Protein AF-A0A7K3YD30-F1 (afdb_monomer)

Foldseek 3Di:
DECAPPQDDDPVVLVVLLVVLQVCVVVVHADAYFQAAPNNVVVNVVVVSCVSNPVLRYFHRDPDPCPRVVSNVVSRVD

pLDDT: mean 89.68, std 7.3, range [63.72, 97.19]

Solvent-accessible surface area (backbone atoms only — not comparable to full-atom value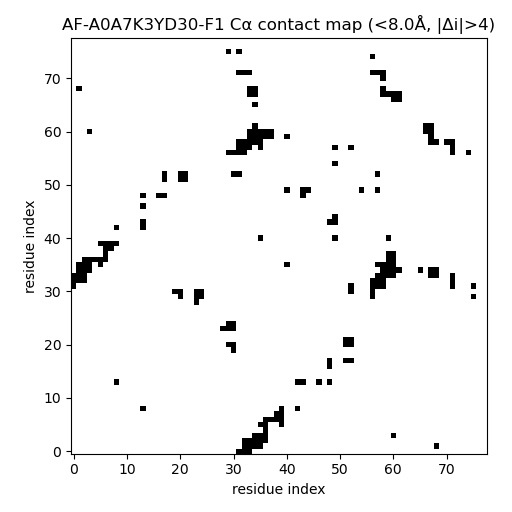s): 4322 Å² total; per-residue (Å²): 88,79,33,69,91,45,56,77,66,54,71,67,55,54,54,48,53,42,56,48,24,52,54,34,45,76,68,79,42,85,50,50,40,13,19,34,30,71,58,31,50,51,54,29,51,77,71,51,36,39,74,65,44,33,64,93,33,57,28,54,50,56,96,53,84,60,53,24,45,54,53,46,54,57,60,72,76,107

Secondary structure (DSSP, 8-state):
-B-TT-----HHHHHHHHHHHHHHHHTT----EEEE-HHHHHHHHHTTHHHHH-GGGEEE--SSTTHHHHHHHHHHT-

Structure (mmCIF, N/CA/C/O backbone):
data_AF-A0A7K3YD30-F1
#
_entry.id   AF-A0A7K3YD30-F1
#
loop_
_atom_site.group_PDB
_atom_site.id
_atom_site.type_symbol
_atom_site.label_atom_id
_atom_site.label_alt_id
_atom_site.label_comp_id
_atom_site.label_asym_id
_atom_site.label_entity_id
_atom_site.label_seq_id
_atom_site.pdbx_PDB_ins_code
_atom_site.Cartn_x
_atom_site.Cartn_y
_atom_site.Cartn_z
_atom_site.occupancy
_atom_site.B_iso_or_equiv
_atom_site.auth_seq_id
_atom_site.auth_comp_id
_atom_site.auth_asym_id
_atom_site.auth_atom_id
_atom_site.pdbx_PDB_model_num
ATOM 1 N N . LEU A 1 1 ? -3.139 6.044 0.838 1.00 83.25 1 LEU A N 1
ATOM 2 C CA . LEU A 1 1 ? -2.035 6.856 0.263 1.00 83.25 1 LEU A CA 1
ATOM 3 C C . LEU A 1 1 ? -1.610 6.211 -1.051 1.00 83.25 1 LEU A C 1
ATOM 5 O O . LEU A 1 1 ? -1.419 5.003 -1.039 1.00 83.25 1 LEU A O 1
ATOM 9 N N . ALA A 1 2 ? -1.508 6.967 -2.149 1.00 86.94 2 ALA A N 1
ATOM 10 C CA . ALA A 1 2 ? -1.020 6.457 -3.436 1.00 86.94 2 ALA A CA 1
ATOM 11 C C . ALA A 1 2 ? 0.494 6.695 -3.564 1.00 86.94 2 ALA A C 1
ATOM 13 O O . ALA A 1 2 ? 0.953 7.799 -3.271 1.00 86.94 2 ALA A O 1
ATOM 14 N N . LEU A 1 3 ? 1.257 5.673 -3.962 1.00 84.69 3 LEU A N 1
ATOM 15 C CA . LEU A 1 3 ? 2.729 5.670 -3.925 1.00 84.69 3 LEU A CA 1
ATOM 16 C C . LEU A 1 3 ? 3.395 5.495 -5.301 1.00 84.69 3 LEU A C 1
ATOM 18 O O . LEU A 1 3 ? 4.598 5.246 -5.375 1.00 84.69 3 LEU A O 1
ATOM 22 N N . ARG A 1 4 ? 2.648 5.667 -6.398 1.00 84.50 4 ARG A N 1
ATOM 23 C CA . ARG A 1 4 ? 3.192 5.541 -7.758 1.00 84.50 4 ARG A CA 1
ATOM 24 C C . ARG A 1 4 ? 4.422 6.436 -7.944 1.00 84.50 4 ARG A C 1
ATOM 26 O O . ARG A 1 4 ? 4.399 7.610 -7.581 1.00 84.50 4 ARG A O 1
ATOM 33 N N . GLY A 1 5 ? 5.480 5.885 -8.539 1.00 82.06 5 GLY A N 1
ATOM 34 C CA . GLY A 1 5 ? 6.736 6.603 -8.788 1.00 82.06 5 GLY A CA 1
ATOM 35 C C . GLY A 1 5 ? 7.654 6.725 -7.567 1.00 82.06 5 GLY A C 1
ATOM 36 O O . GLY A 1 5 ? 8.720 7.322 -7.674 1.00 82.06 5 GLY A O 1
ATOM 37 N N . GLN A 1 6 ? 7.281 6.155 -6.417 1.00 77.88 6 GLN A N 1
ATOM 38 C CA . GLN A 1 6 ? 8.164 6.010 -5.257 1.00 77.88 6 GLN A CA 1
ATOM 39 C C . GLN A 1 6 ? 8.887 4.657 -5.337 1.00 77.88 6 GLN A C 1
ATOM 41 O O . GLN A 1 6 ? 8.443 3.679 -4.743 1.00 77.88 6 GLN A O 1
ATOM 46 N N . VAL A 1 7 ? 9.970 4.597 -6.117 1.00 64.50 7 VAL A N 1
ATOM 47 C CA . VAL A 1 7 ? 10.691 3.342 -6.427 1.00 64.50 7 VAL A CA 1
ATOM 48 C C . VAL A 1 7 ? 11.752 3.015 -5.367 1.00 64.50 7 VAL A C 1
ATOM 50 O O . VAL A 1 7 ? 11.913 1.863 -4.976 1.00 64.50 7 VAL A O 1
ATOM 53 N N . GLU A 1 8 ? 12.414 4.039 -4.820 1.00 63.72 8 GLU A N 1
ATOM 54 C CA . GLU A 1 8 ? 13.372 3.906 -3.719 1.00 63.72 8 GLU A CA 1
ATOM 55 C C . GLU A 1 8 ? 12.924 4.751 -2.526 1.00 63.72 8 GLU A C 1
ATOM 57 O O . GLU A 1 8 ? 13.156 5.959 -2.447 1.00 63.72 8 GLU A O 1
ATOM 62 N N . ALA A 1 9 ? 12.258 4.117 -1.564 1.00 65.31 9 ALA A N 1
ATOM 63 C CA . ALA A 1 9 ? 12.033 4.753 -0.278 1.00 65.31 9 ALA A CA 1
ATOM 64 C C . ALA A 1 9 ? 13.296 4.637 0.569 1.00 65.31 9 ALA A C 1
ATOM 66 O O . ALA A 1 9 ? 13.628 3.562 1.070 1.00 65.31 9 ALA A O 1
ATOM 67 N N . GLY A 1 10 ? 13.954 5.769 0.815 1.00 70.69 10 GLY A N 1
ATOM 68 C CA . GLY A 1 10 ? 14.914 5.856 1.909 1.00 70.69 10 GLY A CA 1
ATOM 69 C C . GLY A 1 10 ? 14.275 5.396 3.228 1.00 70.69 10 GLY A C 1
ATOM 70 O O . GLY A 1 10 ? 13.064 5.530 3.441 1.00 70.69 10 GLY A O 1
ATOM 71 N N . THR A 1 11 ? 15.092 4.885 4.149 1.00 76.88 11 THR A N 1
ATOM 72 C CA . THR A 1 11 ? 14.649 4.317 5.440 1.00 76.88 11 THR A CA 1
ATOM 73 C C . THR A 1 11 ? 13.718 5.243 6.239 1.00 76.88 11 THR A C 1
ATOM 75 O O . THR A 1 11 ? 12.854 4.768 6.976 1.00 76.88 11 THR A O 1
ATOM 78 N N . GLY A 1 12 ? 13.836 6.564 6.062 1.00 84.00 12 GLY A N 1
ATOM 79 C CA . GLY A 1 12 ? 12.948 7.560 6.663 1.00 84.00 12 GLY A CA 1
ATOM 80 C C . GLY A 1 12 ? 11.484 7.454 6.218 1.00 84.00 12 GLY A C 1
ATOM 81 O O . GLY A 1 12 ? 10.592 7.528 7.066 1.00 84.00 12 GLY A O 1
ATOM 82 N N . LEU A 1 13 ? 11.218 7.231 4.925 1.00 84.75 13 LEU A N 1
ATOM 83 C CA . LEU A 1 13 ? 9.855 7.055 4.409 1.00 84.75 13 LEU A CA 1
ATOM 84 C C . LEU A 1 13 ? 9.245 5.758 4.956 1.00 84.75 13 LEU A C 1
ATOM 86 O O . LEU A 1 13 ? 8.137 5.791 5.487 1.00 84.75 13 LEU A O 1
ATOM 90 N N . LEU A 1 14 ? 9.994 4.652 4.943 1.00 87.19 14 LEU A N 1
ATOM 91 C CA . LEU A 1 14 ? 9.540 3.371 5.505 1.00 87.19 14 LEU A CA 1
ATOM 92 C C . LEU A 1 14 ? 9.158 3.504 6.990 1.00 87.19 14 LEU A C 1
ATOM 94 O O . LEU A 1 14 ? 8.059 3.116 7.389 1.00 87.19 14 LEU A O 1
ATOM 98 N N . ARG A 1 15 ? 10.017 4.141 7.800 1.00 87.62 15 ARG A N 1
ATOM 99 C CA . ARG A 1 15 ? 9.739 4.407 9.225 1.00 87.62 15 ARG A CA 1
ATOM 100 C C . ARG A 1 15 ? 8.546 5.337 9.429 1.00 87.62 15 ARG A C 1
ATOM 102 O O . ARG A 1 15 ? 7.823 5.210 10.418 1.00 87.62 15 ARG A O 1
ATOM 109 N N . MET A 1 16 ? 8.338 6.299 8.532 1.00 90.19 16 MET A N 1
ATOM 110 C CA . MET A 1 16 ? 7.178 7.186 8.588 1.00 90.19 16 MET A CA 1
ATOM 111 C C . MET A 1 16 ? 5.880 6.418 8.336 1.00 90.19 16 MET A C 1
ATOM 113 O O . MET A 1 16 ? 4.951 6.558 9.133 1.00 90.19 16 MET A O 1
ATOM 117 N N . LEU A 1 17 ? 5.840 5.580 7.296 1.00 90.38 17 LEU A N 1
ATOM 118 C CA . LEU A 1 17 ? 4.677 4.753 6.962 1.00 90.38 17 LEU A CA 1
ATOM 119 C C . LEU A 1 17 ? 4.334 3.794 8.102 1.00 90.38 17 LEU A C 1
ATOM 121 O O . LEU A 1 17 ? 3.175 3.705 8.502 1.00 90.38 17 LEU A O 1
ATOM 125 N N . GLU A 1 18 ? 5.343 3.153 8.690 1.00 90.50 18 GLU A N 1
ATOM 126 C CA . GLU A 1 18 ? 5.163 2.285 9.853 1.00 90.50 18 GLU A CA 1
ATOM 127 C C . GLU A 1 18 ? 4.555 3.042 11.045 1.00 90.50 18 GLU A C 1
ATOM 129 O O . GLU A 1 18 ? 3.556 2.613 11.632 1.00 90.50 18 GLU A O 1
ATOM 134 N N . ARG A 1 19 ? 5.127 4.203 11.395 1.00 91.56 19 ARG A N 1
ATOM 135 C CA . ARG A 1 19 ? 4.633 5.0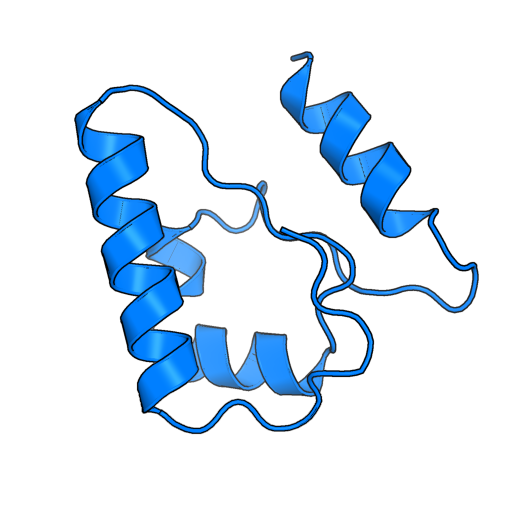36 12.500 1.00 91.56 19 ARG A CA 1
ATOM 136 C C . ARG A 1 19 ? 3.182 5.456 12.274 1.00 91.56 19 ARG A C 1
ATOM 138 O O . ARG A 1 19 ? 2.388 5.446 13.216 1.00 91.56 19 ARG A O 1
ATOM 145 N N . TYR A 1 20 ? 2.836 5.818 11.041 1.00 92.62 20 TYR A N 1
ATOM 146 C CA . TYR A 1 20 ? 1.467 6.170 10.678 1.00 92.62 20 TYR A CA 1
ATOM 147 C C . TYR A 1 20 ? 0.522 4.980 10.805 1.00 92.62 20 TYR A C 1
ATOM 149 O O . TYR A 1 20 ? -0.520 5.117 11.444 1.00 92.62 20 TYR A O 1
ATOM 157 N N . ALA A 1 21 ? 0.900 3.811 10.286 1.00 92.44 21 ALA A N 1
ATOM 158 C CA . ALA A 1 21 ? 0.092 2.599 10.372 1.00 92.44 21 ALA A CA 1
ATOM 159 C C . ALA A 1 21 ? -0.243 2.243 11.830 1.00 92.44 21 ALA A C 1
ATOM 161 O O . ALA A 1 21 ? -1.405 2.005 12.164 1.00 92.44 21 ALA A O 1
ATOM 162 N N . ARG A 1 22 ? 0.748 2.319 12.731 1.00 92.88 22 ARG A N 1
ATOM 163 C CA . ARG A 1 22 ? 0.544 2.106 14.175 1.00 92.88 22 ARG A CA 1
ATOM 164 C C . ARG A 1 22 ? -0.436 3.110 14.777 1.00 92.88 22 ARG A C 1
ATOM 166 O O . ARG A 1 22 ? -1.330 2.715 15.520 1.00 92.88 22 ARG A O 1
ATOM 173 N N . ARG A 1 23 ? -0.288 4.399 14.456 1.00 94.56 23 ARG A N 1
ATOM 174 C CA . ARG A 1 23 ? -1.152 5.458 14.996 1.00 94.56 23 ARG A CA 1
ATOM 175 C C . ARG A 1 23 ? -2.595 5.304 14.528 1.00 94.56 23 ARG A C 1
ATOM 177 O O . ARG A 1 23 ? -3.508 5.394 15.338 1.00 94.56 23 ARG A O 1
ATOM 184 N N . VAL A 1 24 ? -2.797 5.046 13.241 1.00 92.38 24 VAL A N 1
ATOM 185 C CA . VAL A 1 24 ? -4.129 4.862 12.650 1.00 92.38 24 VAL A CA 1
ATOM 186 C C . VAL A 1 24 ? -4.811 3.629 13.258 1.00 92.38 24 VAL A C 1
ATOM 188 O O . VAL A 1 24 ? -5.957 3.721 13.700 1.00 92.38 24 VAL A O 1
ATOM 191 N N . ARG A 1 25 ? -4.077 2.519 13.412 1.00 90.50 25 ARG A N 1
ATOM 192 C CA . ARG A 1 25 ? -4.574 1.302 14.072 1.00 90.50 25 ARG A CA 1
ATOM 193 C C . ARG A 1 25 ? -4.941 1.523 15.541 1.00 90.50 25 ARG A C 1
ATOM 195 O O . ARG A 1 25 ? -5.951 0.992 15.991 1.00 90.50 25 ARG A O 1
ATOM 202 N N . ALA A 1 26 ? -4.167 2.319 16.281 1.00 93.25 26 ALA A N 1
ATOM 203 C CA . ALA A 1 26 ? -4.466 2.650 17.679 1.00 93.25 26 ALA A CA 1
ATOM 204 C C . ALA A 1 26 ? -5.803 3.397 17.851 1.00 93.25 26 ALA A C 1
ATOM 206 O O . ALA A 1 26 ? -6.400 3.345 18.921 1.00 93.25 26 ALA A O 1
ATOM 207 N N . HIS A 1 27 ? -6.295 4.046 16.792 1.00 94.19 27 HIS A N 1
ATOM 208 C CA . HIS A 1 27 ? -7.601 4.705 16.753 1.00 94.19 27 HIS A CA 1
ATOM 209 C C . HIS A 1 27 ? -8.680 3.867 16.041 1.00 94.19 27 HIS A C 1
ATOM 211 O O . HIS A 1 27 ? -9.693 4.412 15.610 1.00 94.19 27 HIS A O 1
ATOM 217 N N . GLY A 1 28 ? -8.466 2.557 15.867 1.00 90.25 28 GLY A N 1
ATOM 218 C CA . GLY A 1 28 ? -9.434 1.656 15.226 1.00 90.25 28 GLY A CA 1
ATOM 219 C C . GLY A 1 28 ? -9.641 1.913 13.731 1.00 90.25 28 GLY A C 1
ATOM 220 O O . GLY A 1 28 ? -10.601 1.424 13.145 1.00 90.25 28 GLY A O 1
ATOM 221 N N . SER A 1 29 ? -8.759 2.694 13.107 1.00 91.75 29 SER A N 1
ATOM 222 C CA . SER A 1 29 ? -8.826 3.031 11.687 1.00 91.75 29 SER A CA 1
ATOM 223 C C . SER A 1 29 ? -7.897 2.132 10.864 1.00 91.75 29 SER A C 1
ATOM 225 O O . SER A 1 29 ? -6.959 1.529 11.392 1.00 91.75 29 SER A O 1
ATOM 227 N N . ARG A 1 30 ? -8.127 2.064 9.547 1.00 91.44 30 ARG A N 1
ATOM 228 C CA . ARG A 1 30 ? -7.276 1.320 8.604 1.00 91.44 30 ARG A CA 1
ATOM 229 C C . ARG A 1 30 ? -6.356 2.256 7.835 1.00 91.44 30 ARG A C 1
ATOM 231 O O . ARG A 1 30 ? -6.772 3.325 7.395 1.00 91.44 30 ARG A O 1
ATOM 238 N N . PHE A 1 31 ? -5.110 1.833 7.649 1.00 95.19 31 PHE A N 1
ATOM 239 C CA . PHE A 1 31 ? -4.141 2.530 6.814 1.00 95.19 31 PHE A CA 1
ATOM 240 C C . PHE A 1 31 ? -3.887 1.711 5.552 1.00 95.19 31 PHE A C 1
ATOM 242 O O . PHE A 1 31 ? -3.305 0.637 5.635 1.00 95.19 31 PHE A O 1
ATOM 249 N N . ILE A 1 32 ? -4.343 2.218 4.404 1.00 95.81 32 ILE A N 1
ATOM 250 C CA . ILE A 1 32 ? -4.277 1.517 3.118 1.00 95.81 32 ILE A CA 1
ATOM 251 C C . ILE A 1 32 ? -3.285 2.220 2.187 1.00 95.81 32 ILE A C 1
ATOM 253 O O . ILE A 1 32 ? -3.342 3.446 1.986 1.00 95.81 32 ILE A O 1
ATOM 257 N N . LEU A 1 33 ? -2.377 1.433 1.615 1.00 95.44 33 LEU A N 1
ATOM 258 C CA . LEU A 1 33 ? -1.423 1.849 0.597 1.00 95.44 33 LEU A CA 1
ATOM 259 C C . LEU A 1 33 ? -1.877 1.336 -0.765 1.00 95.44 33 LEU A C 1
ATOM 261 O O . LEU A 1 33 ? -2.147 0.153 -0.921 1.00 95.44 33 LEU A O 1
ATOM 265 N N . ALA A 1 34 ? -1.931 2.228 -1.744 1.00 96.75 34 ALA A N 1
ATOM 266 C CA . ALA A 1 34 ? -2.233 1.896 -3.127 1.00 96.75 34 ALA A CA 1
ATOM 267 C C . ALA A 1 34 ? -1.091 2.344 -4.030 1.00 96.75 34 ALA A C 1
ATOM 269 O O . ALA A 1 34 ? -0.297 3.212 -3.654 1.00 96.75 34 ALA A O 1
ATOM 270 N N . GLU A 1 35 ? -1.041 1.787 -5.234 1.00 95.38 35 GLU A N 1
ATOM 271 C CA . GLU A 1 35 ? -0.007 2.105 -6.215 1.00 95.38 35 GLU A CA 1
ATOM 272 C C . GLU A 1 35 ? 1.412 1.868 -5.679 1.00 95.38 35 GLU A C 1
ATOM 274 O O . GLU A 1 35 ? 2.329 2.644 -5.948 1.00 95.38 35 GLU A O 1
ATOM 279 N N . VAL A 1 36 ? 1.594 0.824 -4.869 1.00 94.31 36 VAL A N 1
ATOM 280 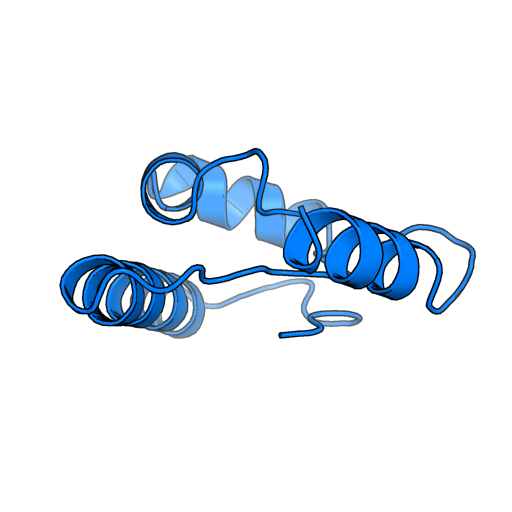C CA . VAL A 1 36 ? 2.895 0.509 -4.273 1.00 94.31 36 VAL A CA 1
ATOM 281 C C . VAL A 1 36 ? 3.810 -0.098 -5.327 1.00 94.31 36 VAL A C 1
ATOM 283 O O . VAL A 1 36 ? 3.476 -1.116 -5.929 1.00 94.31 36 VAL A O 1
ATOM 286 N N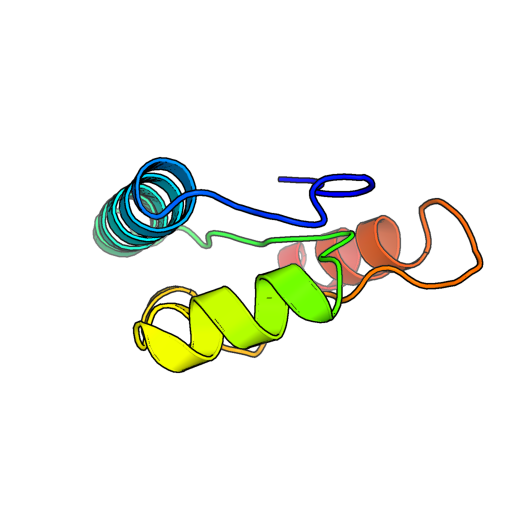 . ASP A 1 37 ? 4.969 0.516 -5.543 1.00 91.75 37 ASP A N 1
ATOM 287 C CA . ASP A 1 37 ? 6.002 -0.049 -6.407 1.00 91.75 37 ASP A CA 1
ATOM 288 C C . ASP A 1 37 ? 6.542 -1.379 -5.827 1.00 91.75 37 ASP A C 1
ATOM 290 O O . ASP A 1 37 ? 6.721 -1.480 -4.607 1.00 91.75 37 ASP A O 1
ATOM 294 N N . PRO A 1 38 ? 6.826 -2.411 -6.644 1.00 89.44 38 PRO A N 1
ATOM 295 C CA . PRO A 1 38 ? 7.390 -3.669 -6.153 1.00 89.44 38 PRO A CA 1
ATOM 296 C C . PRO A 1 38 ? 8.702 -3.513 -5.365 1.00 89.44 38 PRO A C 1
ATOM 298 O O . PRO A 1 38 ? 8.907 -4.225 -4.378 1.00 89.44 38 PRO A O 1
ATOM 301 N N . GLY A 1 39 ? 9.572 -2.571 -5.743 1.00 88.25 39 GLY A N 1
ATOM 302 C CA . GLY A 1 39 ? 10.804 -2.263 -5.011 1.00 88.25 39 GLY A CA 1
ATOM 303 C C . GLY A 1 39 ? 10.516 -1.676 -3.629 1.00 88.25 39 GLY A C 1
ATOM 304 O O . GLY A 1 39 ? 11.115 -2.080 -2.627 1.00 88.25 39 GLY A O 1
ATOM 305 N N . LEU A 1 40 ? 9.509 -0.805 -3.541 1.00 88.81 40 LEU A N 1
ATOM 306 C CA . LEU A 1 40 ? 9.022 -0.276 -2.269 1.00 88.81 40 LEU A CA 1
ATOM 307 C C . LEU A 1 40 ? 8.409 -1.370 -1.384 1.00 88.81 40 LEU A C 1
ATOM 309 O O . LEU A 1 40 ? 8.650 -1.392 -0.175 1.00 88.81 40 LEU A O 1
ATOM 313 N N . LEU A 1 41 ? 7.655 -2.302 -1.972 1.00 91.81 41 LEU A N 1
ATOM 314 C CA . LEU A 1 41 ? 7.108 -3.452 -1.252 1.00 91.81 41 LEU A CA 1
ATOM 315 C C . LEU A 1 41 ? 8.221 -4.325 -0.661 1.00 91.81 41 LEU A C 1
ATOM 317 O O . LEU A 1 41 ? 8.129 -4.716 0.504 1.00 91.81 41 LEU A O 1
ATOM 321 N N . ALA A 1 42 ? 9.285 -4.590 -1.422 1.00 90.12 42 ALA A N 1
ATOM 322 C CA . ALA A 1 42 ? 10.445 -5.324 -0.923 1.00 90.12 42 ALA A CA 1
ATOM 323 C C . ALA A 1 42 ? 11.104 -4.601 0.266 1.00 90.12 42 ALA A C 1
ATOM 325 O O . ALA A 1 42 ? 11.395 -5.229 1.286 1.00 90.12 42 ALA A O 1
ATOM 326 N N . GLY A 1 43 ? 11.252 -3.273 0.188 1.00 89.25 43 GLY A N 1
ATOM 327 C CA . GLY A 1 43 ? 11.754 -2.451 1.293 1.00 89.25 43 GLY A CA 1
ATOM 328 C C . GLY A 1 43 ? 10.874 -2.515 2.548 1.00 89.25 43 GLY A C 1
ATOM 329 O O . GLY A 1 43 ? 11.385 -2.674 3.656 1.00 89.25 43 GLY A O 1
ATOM 330 N N . LEU A 1 44 ? 9.548 -2.454 2.389 1.00 89.94 44 LEU A N 1
ATOM 331 C CA . LEU A 1 44 ? 8.592 -2.625 3.492 1.00 89.94 44 LEU A CA 1
ATOM 332 C C . LEU A 1 44 ? 8.651 -4.036 4.094 1.00 89.94 44 LEU A C 1
ATOM 334 O O . LEU A 1 44 ? 8.492 -4.198 5.305 1.00 89.94 44 LEU A O 1
ATOM 338 N N . GLY A 1 45 ? 8.865 -5.056 3.262 1.00 90.56 45 GLY A N 1
ATOM 339 C CA . GLY A 1 45 ? 9.036 -6.437 3.707 1.00 90.56 45 GLY A CA 1
ATOM 340 C C . GLY A 1 45 ? 10.299 -6.606 4.547 1.00 90.56 45 GLY A C 1
ATOM 341 O O . GLY A 1 45 ? 10.239 -7.174 5.635 1.00 90.56 45 GLY A O 1
ATOM 342 N N . GLY A 1 46 ? 11.416 -6.030 4.096 1.00 88.50 46 GLY A N 1
ATOM 343 C CA . GLY A 1 46 ? 12.699 -6.077 4.803 1.00 88.50 46 GLY A CA 1
ATOM 344 C C . GLY A 1 46 ? 12.686 -5.417 6.187 1.00 88.50 46 GLY A C 1
ATOM 345 O O . GLY A 1 46 ? 13.474 -5.799 7.048 1.00 88.50 46 GLY A O 1
ATOM 346 N N . THR A 1 47 ? 11.782 -4.464 6.436 1.00 84.44 47 THR A N 1
ATOM 347 C CA . THR A 1 47 ? 11.618 -3.818 7.753 1.00 84.44 47 THR A CA 1
ATOM 348 C C . THR A 1 47 ? 10.532 -4.454 8.626 1.00 84.44 47 THR A C 1
ATOM 350 O O . THR A 1 47 ? 10.362 -4.049 9.775 1.00 84.44 47 THR A O 1
ATOM 353 N N . GLY A 1 48 ? 9.765 -5.417 8.102 1.00 87.31 48 GLY A N 1
ATOM 354 C CA . GLY A 1 48 ? 8.577 -5.967 8.767 1.00 87.31 48 GLY A CA 1
ATOM 355 C C . GLY A 1 48 ? 7.357 -5.033 8.751 1.00 87.31 48 GLY A C 1
ATOM 356 O O . GLY A 1 48 ? 6.325 -5.348 9.351 1.00 87.31 48 GLY A O 1
ATOM 357 N N . ALA A 1 49 ? 7.433 -3.896 8.051 1.00 88.56 49 ALA A N 1
ATOM 358 C CA . ALA A 1 49 ? 6.352 -2.915 7.975 1.00 88.56 49 ALA A CA 1
ATOM 359 C C . ALA A 1 49 ? 5.091 -3.466 7.292 1.00 88.56 49 ALA A C 1
ATOM 361 O O . ALA A 1 49 ? 3.984 -3.045 7.632 1.00 88.56 49 ALA A O 1
ATOM 362 N N . THR A 1 50 ? 5.231 -4.438 6.387 1.00 93.06 50 THR A N 1
ATOM 363 C CA . THR A 1 50 ? 4.091 -5.123 5.751 1.00 93.06 50 THR A CA 1
ATOM 364 C C . THR A 1 50 ? 3.151 -5.759 6.777 1.00 93.06 50 THR A C 1
ATOM 366 O O . THR A 1 50 ? 1.938 -5.621 6.653 1.00 93.06 50 THR A O 1
ATOM 369 N N . GLY A 1 51 ? 3.678 -6.375 7.840 1.00 91.69 51 GLY A N 1
ATOM 370 C CA . GLY A 1 51 ? 2.863 -6.960 8.912 1.00 91.69 51 GLY A CA 1
ATOM 371 C C . GLY A 1 51 ? 2.178 -5.918 9.802 1.00 91.69 51 GLY A C 1
ATOM 372 O O . GLY A 1 51 ? 1.121 -6.172 10.372 1.00 91.69 51 GLY A O 1
ATOM 373 N N . ILE A 1 52 ? 2.755 -4.720 9.905 1.00 91.81 52 ILE A N 1
ATOM 374 C CA . ILE A 1 52 ? 2.201 -3.617 10.702 1.00 91.81 52 ILE A CA 1
ATOM 375 C C . ILE A 1 52 ? 1.060 -2.924 9.953 1.00 91.81 52 ILE A C 1
ATOM 377 O O . ILE A 1 52 ? 0.045 -2.588 10.566 1.00 91.81 52 ILE A O 1
ATOM 381 N N . ILE A 1 53 ? 1.229 -2.722 8.644 1.00 93.06 53 ILE A N 1
ATOM 382 C CA . ILE A 1 53 ? 0.214 -2.164 7.735 1.00 93.06 53 ILE A CA 1
ATOM 383 C C . ILE A 1 53 ? -0.896 -3.192 7.449 1.00 93.06 53 ILE A C 1
ATOM 385 O O . ILE A 1 53 ? -2.036 -2.803 7.201 1.00 93.06 53 ILE A O 1
ATOM 389 N N . ALA A 1 54 ? -0.571 -4.478 7.601 1.00 93.12 54 ALA A N 1
ATOM 390 C CA . ALA A 1 54 ? -1.326 -5.651 7.179 1.00 93.12 54 ALA A CA 1
ATOM 391 C C . ALA A 1 54 ? -1.272 -5.849 5.645 1.00 93.12 54 ALA A C 1
ATOM 393 O O . ALA A 1 54 ? -1.573 -4.909 4.902 1.00 93.12 54 ALA A O 1
ATOM 394 N N . PRO A 1 55 ? -0.864 -7.034 5.145 1.00 93.56 55 PRO A N 1
ATOM 395 C CA . PRO A 1 55 ? -0.706 -7.282 3.709 1.00 93.56 55 PRO A CA 1
ATOM 396 C C . PRO A 1 55 ? -1.962 -6.993 2.880 1.00 93.56 55 PRO A C 1
ATOM 398 O O . PRO A 1 55 ? -1.859 -6.494 1.764 1.00 93.56 55 PRO A O 1
ATOM 401 N N . GLU A 1 56 ? -3.145 -7.241 3.437 1.00 94.19 56 GLU A N 1
ATOM 402 C CA . GLU A 1 56 ? -4.442 -6.982 2.806 1.00 94.19 56 GLU A CA 1
ATOM 403 C C . GLU A 1 56 ? -4.738 -5.492 2.566 1.00 94.19 56 GLU A C 1
ATOM 405 O O . GLU A 1 56 ? -5.637 -5.158 1.797 1.00 94.19 56 GLU A O 1
ATOM 410 N N . ASN A 1 57 ? -3.979 -4.591 3.196 1.00 95.69 57 ASN A N 1
ATOM 411 C CA . ASN A 1 57 ? -4.089 -3.144 3.022 1.00 95.69 57 ASN A CA 1
ATOM 412 C C . ASN A 1 57 ? -3.037 -2.584 2.046 1.00 95.69 57 ASN A C 1
ATOM 414 O O . ASN A 1 57 ? -2.869 -1.364 1.968 1.00 95.69 57 ASN A O 1
ATOM 418 N N . ILE A 1 58 ? -2.298 -3.441 1.335 1.00 96.19 58 ILE A N 1
ATOM 419 C CA . ILE A 1 58 ? -1.242 -3.040 0.402 1.00 96.19 58 ILE A CA 1
ATOM 420 C C . ILE A 1 58 ? -1.613 -3.477 -1.015 1.00 96.19 58 ILE A C 1
ATOM 422 O O . ILE A 1 58 ? -1.648 -4.662 -1.332 1.00 96.19 58 ILE A O 1
ATOM 426 N N . PHE A 1 59 ? -1.828 -2.496 -1.887 1.00 97.19 59 PHE A N 1
ATOM 427 C CA . PHE A 1 59 ? -2.188 -2.698 -3.284 1.00 97.19 59 PHE A CA 1
ATOM 428 C C . PHE A 1 59 ? -1.027 -2.244 -4.172 1.00 97.19 59 PHE A C 1
ATOM 430 O O . PHE A 1 59 ? -0.625 -1.077 -4.162 1.00 97.19 59 PHE A O 1
ATOM 437 N N . ILE A 1 60 ? -0.459 -3.188 -4.922 1.00 95.88 60 ILE A N 1
ATOM 438 C CA . ILE A 1 60 ? 0.696 -2.964 -5.803 1.00 95.88 60 ILE A CA 1
ATOM 439 C C . ILE A 1 60 ? 0.252 -2.150 -7.025 1.00 95.88 60 ILE A C 1
ATOM 441 O O . ILE A 1 60 ? -0.885 -2.281 -7.485 1.00 95.88 60 ILE A O 1
ATOM 445 N N . ALA A 1 61 ? 1.125 -1.278 -7.528 1.00 94.81 61 ALA A N 1
ATOM 446 C CA . ALA A 1 61 ? 0.898 -0.559 -8.775 1.00 94.81 61 ALA A CA 1
ATOM 447 C C . ALA A 1 61 ? 0.805 -1.538 -9.950 1.00 94.81 61 ALA A C 1
ATOM 449 O O . ALA A 1 61 ? 1.663 -2.403 -10.124 1.00 94.81 61 ALA A O 1
ATOM 450 N N . THR A 1 62 ? -0.210 -1.373 -10.790 1.00 93.81 62 THR A N 1
ATOM 451 C CA . THR A 1 62 ? -0.357 -2.142 -12.029 1.00 93.81 62 THR A CA 1
ATOM 452 C C . THR A 1 62 ? 0.014 -1.272 -13.238 1.00 93.81 62 THR A C 1
ATOM 454 O O . THR A 1 62 ? 0.220 -0.055 -13.095 1.00 93.81 62 THR A O 1
ATOM 457 N N . PRO A 1 63 ? 0.110 -1.844 -14.452 1.00 92.38 63 PRO A N 1
ATOM 458 C CA . PRO A 1 63 ? 0.278 -1.046 -15.665 1.00 92.38 63 PRO A CA 1
ATOM 459 C C . PRO A 1 63 ? -0.879 -0.063 -15.914 1.00 92.38 63 PRO A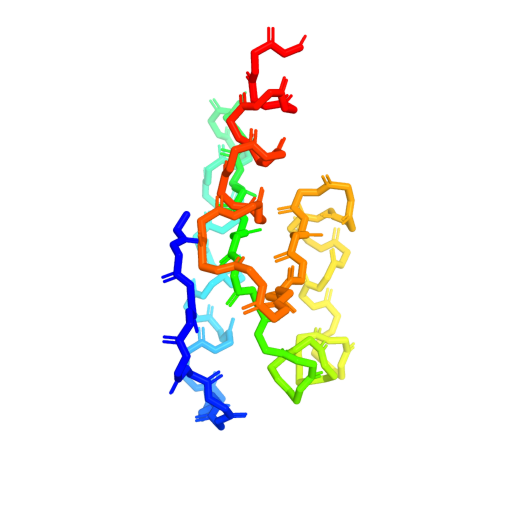 C 1
ATOM 461 O O . PRO A 1 63 ? -0.669 0.979 -16.532 1.00 92.38 63 PRO A O 1
ATOM 464 N N . VAL A 1 64 ? -2.085 -0.362 -15.419 1.00 94.31 64 VAL A N 1
ATOM 465 C CA . VAL A 1 64 ? -3.264 0.498 -15.568 1.00 94.31 64 VAL A CA 1
ATOM 466 C C . VAL A 1 64 ? -3.298 1.515 -14.429 1.00 94.31 64 VAL A C 1
ATOM 468 O O . VAL A 1 64 ? -3.501 1.178 -13.264 1.00 94.31 64 VAL A O 1
ATOM 471 N N . ILE A 1 65 ? -3.104 2.791 -14.761 1.00 89.50 65 ILE A N 1
ATOM 472 C CA . ILE A 1 65 ? -3.123 3.875 -13.771 1.00 89.50 65 ILE A CA 1
ATOM 473 C C . ILE A 1 65 ? -4.482 3.907 -13.064 1.00 89.50 65 ILE A C 1
ATOM 475 O O . ILE A 1 65 ? -5.526 3.977 -13.710 1.00 89.50 65 ILE A O 1
ATOM 479 N N . GLY A 1 66 ? -4.464 3.898 -11.731 1.00 92.31 66 GLY A N 1
ATOM 480 C CA . GLY A 1 66 ? -5.658 4.018 -10.902 1.00 92.31 66 GLY A CA 1
ATOM 481 C C . GLY A 1 66 ? -6.347 2.694 -10.579 1.00 92.31 66 GLY A C 1
ATOM 482 O O . GLY A 1 66 ? -7.123 2.665 -9.629 1.00 92.31 66 GLY A O 1
ATOM 483 N N . GLU A 1 67 ? -6.048 1.591 -11.272 1.00 95.88 67 GLU A N 1
ATOM 484 C CA . GLU A 1 67 ? -6.642 0.274 -10.982 1.00 95.88 67 GLU A CA 1
ATOM 485 C C . GLU A 1 67 ? -6.393 -0.138 -9.524 1.00 95.88 67 GLU A C 1
ATOM 487 O O . GLU A 1 67 ? -7.328 -0.416 -8.775 1.00 95.88 67 GLU A O 1
ATOM 492 N N . SER A 1 68 ? -5.137 -0.044 -9.084 1.00 96.44 68 SER A N 1
ATOM 493 C CA . SER A 1 68 ? -4.723 -0.302 -7.700 1.00 96.44 68 SER A CA 1
ATOM 494 C C . SER A 1 68 ? -5.464 0.580 -6.681 1.00 96.44 68 SER A C 1
ATOM 496 O O . SER A 1 68 ? -5.823 0.132 -5.591 1.00 96.44 68 SER A O 1
ATOM 498 N N . ILE A 1 69 ? -5.743 1.839 -7.040 1.00 95.44 69 ILE A N 1
ATOM 499 C CA . ILE A 1 69 ? -6.493 2.777 -6.191 1.00 95.44 69 ILE A CA 1
ATOM 500 C C . ILE A 1 69 ? -7.958 2.350 -6.079 1.00 95.44 69 ILE A C 1
ATOM 502 O O . ILE A 1 69 ? -8.513 2.369 -4.980 1.00 95.44 69 ILE A O 1
ATOM 506 N N . PHE A 1 70 ? -8.593 1.959 -7.185 1.00 96.38 70 PHE A N 1
ATOM 507 C CA . PHE A 1 70 ? -9.982 1.501 -7.167 1.00 96.38 70 PHE A CA 1
ATOM 508 C C . PHE A 1 70 ? -10.149 0.220 -6.347 1.00 96.38 70 PHE A C 1
ATOM 510 O O . PHE A 1 70 ? -11.102 0.123 -5.568 1.00 96.38 70 PHE A O 1
ATOM 517 N N . GLU A 1 71 ? -9.208 -0.720 -6.448 1.00 96.25 71 GLU A N 1
ATOM 518 C CA . GLU A 1 71 ? -9.181 -1.909 -5.588 1.00 96.25 71 GLU A CA 1
ATOM 519 C C . GLU A 1 71 ? -9.057 -1.537 -4.105 1.00 96.25 71 GLU A C 1
ATOM 521 O O . GLU A 1 71 ? -9.838 -2.014 -3.275 1.00 96.25 71 GLU A O 1
ATOM 526 N N . ALA A 1 72 ? -8.154 -0.611 -3.772 1.00 96.38 72 ALA A N 1
ATOM 527 C CA . ALA A 1 72 ? -7.980 -0.117 -2.410 1.00 96.38 72 ALA A CA 1
ATOM 528 C C . ALA A 1 72 ? -9.249 0.557 -1.853 1.00 96.38 72 ALA A C 1
ATOM 530 O O . ALA A 1 72 ? -9.631 0.308 -0.708 1.00 96.38 72 ALA A O 1
ATOM 531 N N . ILE A 1 73 ? -9.936 1.379 -2.655 1.00 95.25 73 ILE A N 1
ATOM 532 C CA . ILE A 1 73 ? -11.208 2.014 -2.269 1.00 95.25 73 ILE A CA 1
ATOM 533 C C . ILE A 1 73 ? -12.282 0.951 -2.019 1.00 95.25 73 ILE A C 1
ATOM 535 O O . ILE A 1 73 ? -12.997 1.018 -1.017 1.00 95.25 73 ILE A O 1
ATOM 539 N N . ARG A 1 74 ? -12.379 -0.058 -2.891 1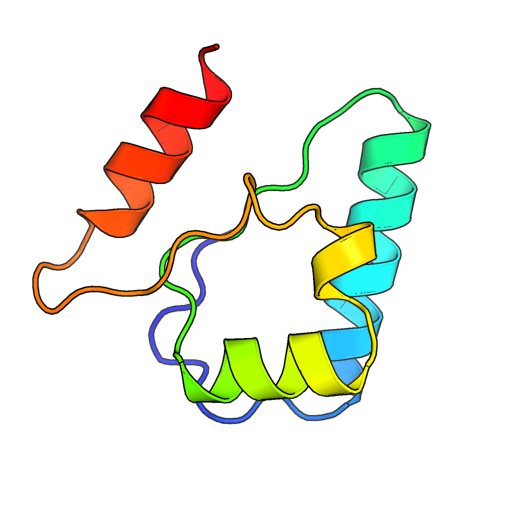.00 95.12 74 ARG A N 1
ATOM 540 C CA . ARG A 1 74 ? -13.346 -1.152 -2.732 1.00 95.12 74 ARG A CA 1
ATOM 541 C C . ARG A 1 74 ? -13.084 -1.956 -1.460 1.00 95.12 74 ARG A C 1
ATOM 543 O O . ARG A 1 74 ? -14.033 -2.334 -0.779 1.00 95.12 74 ARG A O 1
ATOM 550 N N . ALA A 1 75 ? -11.821 -2.208 -1.125 1.00 93.50 75 ALA A N 1
ATOM 551 C CA . ALA A 1 75 ? -11.447 -2.870 0.121 1.00 93.50 75 ALA A CA 1
ATOM 552 C C . ALA A 1 75 ? -11.750 -2.010 1.360 1.00 93.50 75 ALA A C 1
ATOM 554 O O . ALA A 1 75 ? -12.170 -2.545 2.382 1.00 93.50 75 A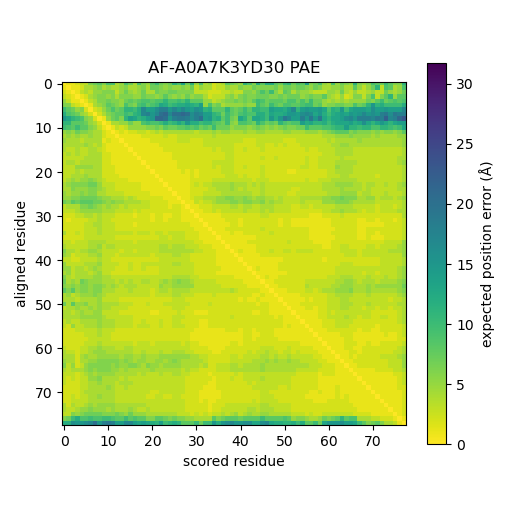LA A O 1
ATOM 555 N N . ALA A 1 76 ? -11.602 -0.685 1.262 1.00 90.88 76 ALA A N 1
ATOM 556 C CA . ALA A 1 76 ? -11.892 0.245 2.353 1.00 90.88 76 ALA A CA 1
ATOM 557 C C . ALA A 1 76 ? -13.389 0.355 2.696 1.00 90.88 76 ALA A C 1
ATOM 559 O O . ALA A 1 76 ? -13.724 0.742 3.814 1.00 90.88 76 ALA A O 1
ATOM 560 N N . GLY A 1 77 ? -14.277 0.043 1.747 1.00 84.62 77 GLY A N 1
ATOM 561 C CA . GLY A 1 77 ? -15.730 0.033 1.949 1.00 84.62 77 GLY A CA 1
ATOM 562 C C . GLY A 1 77 ? -16.290 -1.256 2.565 1.00 84.62 77 GLY A C 1
ATOM 563 O O . GLY A 1 77 ? -17.483 -1.305 2.851 1.00 84.62 77 GLY A O 1
ATOM 564 N N . LYS A 1 78 ? -15.456 -2.288 2.744 1.00 71.69 78 LYS A N 1
ATOM 565 C CA . LYS A 1 78 ? -15.799 -3.531 3.456 1.00 71.69 78 LYS A CA 1
ATOM 566 C C . LYS A 1 78 ? -15.506 -3.395 4.939 1.00 71.69 78 LYS A C 1
A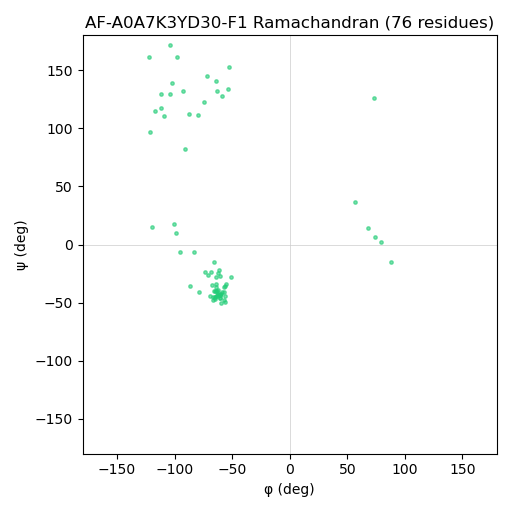TOM 568 O O . LYS A 1 78 ? -16.279 -3.937 5.747 1.00 71.69 78 LYS A O 1
#

Nearest PDB structures (foldseek):
  6ki2-assembly1_B  TM=8.390E-01  e=8.754E-02  Synechocystis sp. PCC 6803
  3oir-assembly1_A  TM=9.114E-01  e=4.242E-01  Wolinella succinogenes
  7lhv-assembly1_B  TM=9.201E-01  e=4.530E-01  Arabidopsis thaliana
  2ka5-assembly1_A  TM=7.644E-01  e=1.690E-01  Thermotoga maritima
  8tny-assembly1_A  TM=9.048E-01  e=1.065E+00  Homo sapiens

Sequence (78 aa):
L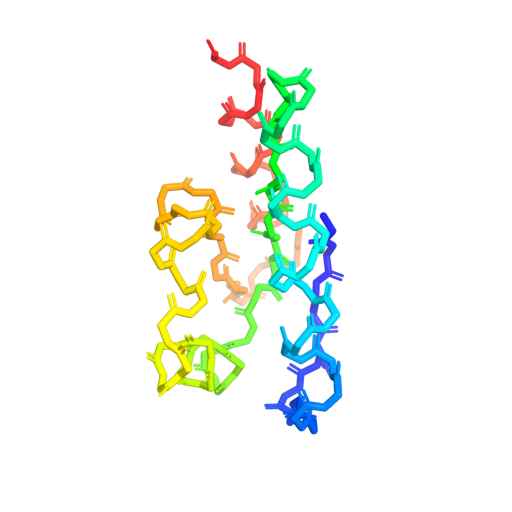ALRGQVEAGTGLLRMLERYARRVRAHGSRFILAEVDPGLLAGLGGTGATGIIAPENIFIATPVIGESIFEAIRAAGK

Mean predicted aligned error: 3.62 Å

Radius of gyration: 11.78 Å; Cα contacts (8 Å, |Δi|>4): 107; chains: 1; bounding box: 31×15×33 Å